Protein AF-A0A1J1LKZ1-F1 (afdb_monomer_lite)

Sequence (53 aa):
MSNELNVHPEAEPGDDDLLNLAAVQTLLNGGIVYAVPPDSVPDEARLAAVFRY

Organism: NCBI:txid671072

pLDDT: mean 91.22, std 9.11, range [42.0, 97.94]

Secondary structure (DSSP, 8-state):
-----PPPSS--TT---HHHHHHHHHHHTT-------GGGSGGG-S-------

Radius of gyration: 13.3 Å; chains: 1; bounding box: 32×30×30 Å

Foldseek 3Di:
DDPDDDDDPDDDPPDDDPVVVVQVVCVVVVHDDDDDDQVPAPPSDPDDDDDDD

Structure (mmCIF, N/CA/C/O backbone):
data_AF-A0A1J1LKZ1-F1
#
_entry.id   AF-A0A1J1LKZ1-F1
#
loop_
_atom_site.group_PDB
_atom_site.id
_atom_site.type_symbol
_atom_site.label_atom_id
_atom_site.label_alt_id
_atom_site.label_comp_id
_atom_site.label_asym_id
_atom_site.label_entity_id
_atom_site.label_seq_id
_atom_site.pdbx_PDB_ins_code
_atom_site.Cartn_x
_atom_site.Cartn_y
_atom_site.Cartn_z
_atom_site.occupancy
_atom_site.B_iso_or_equiv
_atom_site.auth_seq_id
_atom_site.auth_comp_id
_atom_site.auth_asym_id
_atom_site.auth_atom_id
_atom_site.pdbx_PDB_model_num
ATOM 1 N N . MET A 1 1 ? -5.873 22.670 7.872 1.00 42.00 1 MET A N 1
ATOM 2 C CA . MET A 1 1 ? -5.420 21.268 7.799 1.00 42.00 1 MET A CA 1
ATOM 3 C C . MET A 1 1 ? -4.281 21.234 6.794 1.00 42.00 1 MET A C 1
ATOM 5 O O . MET A 1 1 ? -4.551 21.361 5.607 1.00 42.00 1 MET A O 1
ATOM 9 N N . SER A 1 2 ? -3.030 21.231 7.248 1.00 59.44 2 SER A N 1
ATOM 10 C CA . SER A 1 2 ? -1.857 21.081 6.379 1.00 59.44 2 SER A CA 1
ATOM 11 C C . SER A 1 2 ? -1.647 19.592 6.105 1.00 59.44 2 SER A C 1
ATOM 13 O O . SER A 1 2 ? -1.608 18.801 7.041 1.00 59.44 2 SER A O 1
ATOM 15 N N . ASN A 1 3 ? -1.572 19.210 4.830 1.00 76.44 3 ASN A N 1
ATOM 16 C CA . ASN A 1 3 ? -1.250 17.844 4.415 1.00 76.44 3 ASN A CA 1
ATOM 17 C C . ASN A 1 3 ? 0.248 17.787 4.087 1.00 76.44 3 ASN A C 1
ATOM 19 O O . ASN A 1 3 ? 0.638 17.745 2.923 1.00 76.44 3 ASN A O 1
ATOM 23 N N . GLU A 1 4 ? 1.075 17.943 5.119 1.00 84.19 4 GLU A N 1
ATOM 24 C CA . GLU A 1 4 ? 2.531 18.017 5.004 1.00 84.19 4 GLU A CA 1
ATOM 25 C C . GLU A 1 4 ? 3.138 16.655 5.340 1.00 84.19 4 GLU A C 1
ATOM 27 O O . GLU A 1 4 ? 2.818 16.066 6.371 1.00 84.19 4 GLU A O 1
ATOM 32 N N . LEU A 1 5 ? 3.987 16.148 4.446 1.00 86.88 5 LEU A N 1
ATOM 33 C CA . LEU A 1 5 ? 4.728 14.906 4.628 1.00 86.88 5 LEU A CA 1
ATOM 34 C C . LEU A 1 5 ? 6.205 15.256 4.792 1.00 86.88 5 LEU A C 1
ATOM 36 O O . LEU A 1 5 ? 6.815 15.780 3.860 1.00 86.88 5 LEU A O 1
ATOM 40 N N . ASN A 1 6 ? 6.771 14.941 5.953 1.00 89.25 6 ASN A N 1
ATOM 41 C CA . ASN A 1 6 ? 8.208 15.022 6.172 1.00 89.25 6 ASN A CA 1
ATOM 42 C C . ASN A 1 6 ? 8.828 13.644 5.928 1.00 89.25 6 ASN A C 1
ATOM 44 O O . ASN A 1 6 ? 8.471 12.685 6.606 1.00 89.25 6 ASN A O 1
ATOM 48 N N . VAL A 1 7 ? 9.716 13.532 4.941 1.00 89.44 7 VAL A N 1
ATOM 49 C CA . VAL A 1 7 ? 10.378 12.264 4.608 1.00 89.44 7 VAL A CA 1
ATOM 50 C C . VAL A 1 7 ? 11.799 12.300 5.145 1.00 89.44 7 VAL A C 1
ATOM 52 O O . VAL A 1 7 ? 12.617 13.103 4.692 1.00 89.44 7 VAL A O 1
ATOM 55 N N . HIS A 1 8 ? 12.086 11.409 6.088 1.00 89.06 8 HIS A N 1
ATOM 56 C CA . HIS A 1 8 ? 13.407 11.260 6.678 1.00 89.06 8 HIS A CA 1
ATOM 57 C C . HIS A 1 8 ? 14.294 10.355 5.798 1.00 89.06 8 HIS A C 1
ATOM 59 O O . HIS A 1 8 ? 13.806 9.374 5.226 1.00 89.06 8 HIS A O 1
ATOM 65 N N . PRO A 1 9 ? 15.593 10.676 5.628 1.00 89.50 9 PRO A N 1
ATOM 66 C CA . PRO A 1 9 ? 16.517 9.848 4.847 1.00 89.50 9 PRO A CA 1
ATOM 67 C C . PRO A 1 9 ? 16.849 8.516 5.538 1.00 89.50 9 PRO A C 1
ATOM 69 O O . PRO A 1 9 ? 17.159 7.536 4.861 1.00 89.50 9 PRO A O 1
ATOM 72 N N . GLU A 1 10 ? 16.767 8.480 6.867 1.00 92.50 10 GLU A N 1
ATOM 73 C CA . GLU A 1 10 ? 16.906 7.294 7.710 1.00 92.50 10 GLU A CA 1
ATOM 74 C C . GLU A 1 10 ? 15.670 7.181 8.606 1.00 92.50 10 GLU A C 1
ATOM 76 O O . GLU A 1 10 ? 15.045 8.192 8.908 1.00 92.50 10 GLU A O 1
ATOM 81 N N . ALA A 1 11 ? 15.314 5.962 9.015 1.00 88.81 11 ALA A N 1
ATOM 82 C 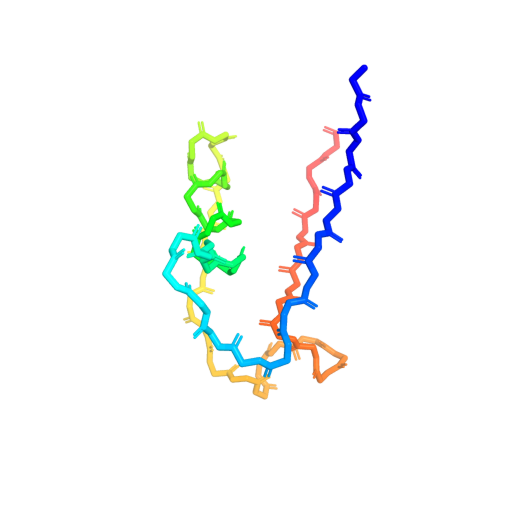CA . ALA A 1 11 ? 14.150 5.744 9.867 1.00 88.81 11 ALA A CA 1
ATOM 83 C C . ALA A 1 11 ? 14.388 6.290 11.283 1.00 88.81 11 ALA A C 1
ATOM 85 O O . ALA A 1 11 ? 15.336 5.883 11.962 1.00 88.81 11 ALA A O 1
ATOM 86 N N . GLU A 1 12 ? 13.490 7.154 11.745 1.00 93.62 12 GLU A N 1
ATOM 87 C CA . GLU A 1 12 ? 13.500 7.741 13.081 1.00 93.62 12 GLU A CA 1
ATOM 88 C C . GLU A 1 12 ? 12.382 7.157 13.971 1.00 93.62 12 GLU A C 1
ATOM 90 O O . GLU A 1 12 ? 11.356 6.667 13.486 1.00 93.62 12 GLU A O 1
ATOM 95 N N . PRO A 1 13 ? 12.540 7.173 15.309 1.00 92.44 13 PRO A N 1
ATOM 96 C CA . PRO A 1 13 ? 11.469 6.773 16.212 1.00 92.44 13 PRO A CA 1
ATOM 97 C C . PRO A 1 13 ? 10.221 7.644 16.030 1.00 92.44 13 PRO A C 1
ATOM 99 O O . PRO A 1 13 ? 10.253 8.846 16.277 1.00 92.44 13 PRO A O 1
ATOM 102 N N . GLY A 1 14 ? 9.103 7.007 15.683 1.00 89.31 14 GLY A N 1
ATOM 103 C CA . GLY A 1 14 ? 7.837 7.691 15.417 1.00 89.31 14 GLY A CA 1
ATOM 104 C C . GLY A 1 14 ? 7.517 7.852 13.932 1.00 89.31 14 GLY A C 1
ATOM 105 O O . GLY A 1 14 ? 6.405 8.276 13.629 1.00 89.31 14 GLY A O 1
ATOM 106 N N . ASP A 1 15 ? 8.429 7.471 13.034 1.00 92.38 15 ASP A N 1
ATOM 107 C CA . ASP A 1 15 ? 8.133 7.393 11.606 1.00 92.38 15 ASP A CA 1
ATOM 108 C C . ASP A 1 15 ? 7.098 6.303 11.309 1.00 92.38 15 ASP A C 1
ATOM 110 O O . ASP A 1 15 ? 7.175 5.176 11.811 1.00 92.38 15 ASP A O 1
ATOM 114 N N . ASP A 1 16 ? 6.157 6.636 10.429 1.00 90.75 16 ASP A N 1
ATOM 115 C CA . ASP A 1 16 ? 5.209 5.683 9.866 1.00 90.75 16 ASP A CA 1
ATOM 116 C C . ASP A 1 16 ? 5.757 5.072 8.568 1.00 90.75 16 ASP A C 1
ATOM 118 O O . ASP A 1 16 ? 6.259 5.766 7.679 1.00 90.75 16 ASP A O 1
ATOM 122 N N . ASP A 1 17 ? 5.576 3.762 8.398 1.00 91.19 17 ASP A N 1
ATOM 123 C CA . ASP A 1 17 ? 5.773 3.120 7.099 1.00 91.19 17 ASP A CA 1
ATOM 124 C C . ASP A 1 17 ? 4.62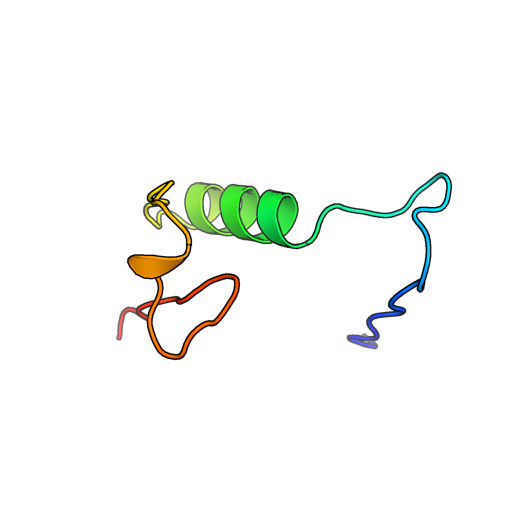0 3.516 6.163 1.00 91.19 17 ASP A C 1
ATOM 126 O O . ASP A 1 17 ? 3.478 3.076 6.324 1.00 91.19 17 ASP A O 1
ATOM 130 N N . LEU A 1 18 ? 4.924 4.347 5.164 1.00 91.25 18 LEU A N 1
ATOM 131 C CA . LEU A 1 18 ? 3.930 4.872 4.226 1.00 91.25 18 LEU A CA 1
ATOM 132 C C . LEU A 1 18 ? 3.247 3.785 3.385 1.00 91.25 18 LEU A C 1
ATOM 134 O O . LEU A 1 18 ? 2.076 3.942 3.033 1.00 91.25 18 LEU A O 1
ATOM 138 N N . LEU A 1 19 ? 3.936 2.686 3.060 1.00 93.31 19 LEU A N 1
ATOM 139 C CA . LEU A 1 19 ? 3.341 1.580 2.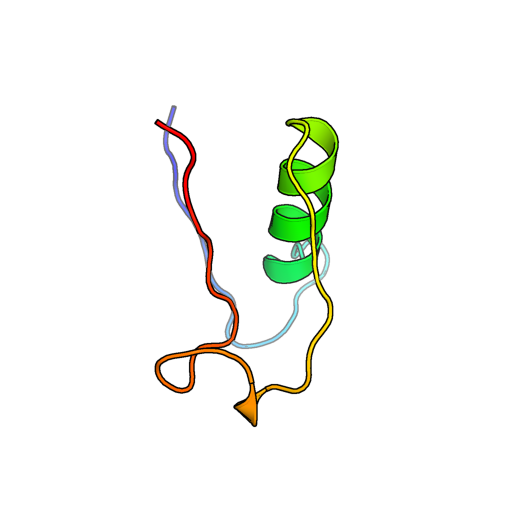304 1.00 93.31 19 LEU A CA 1
ATOM 140 C C . LEU A 1 19 ? 2.375 0.792 3.188 1.00 93.31 19 LEU A C 1
ATOM 142 O O . LEU A 1 19 ? 1.271 0.459 2.752 1.00 93.31 19 LEU A O 1
ATOM 146 N N . ASN A 1 20 ? 2.752 0.555 4.444 1.00 94.75 20 ASN A N 1
ATOM 147 C CA . ASN A 1 20 ? 1.874 -0.062 5.430 1.00 94.75 20 ASN A CA 1
ATOM 148 C C . ASN A 1 20 ? 0.651 0.822 5.718 1.00 94.75 20 ASN A C 1
ATOM 150 O O . ASN A 1 20 ? -0.480 0.336 5.708 1.00 94.75 20 ASN A O 1
ATOM 154 N N . LEU A 1 21 ? 0.855 2.129 5.900 1.00 94.44 21 LEU A N 1
ATOM 155 C CA . LEU A 1 21 ? -0.229 3.089 6.093 1.00 94.44 21 LEU A CA 1
ATOM 156 C C . LEU A 1 21 ? -1.197 3.070 4.901 1.00 94.44 21 LEU A C 1
ATOM 158 O O . LEU A 1 21 ? -2.407 2.961 5.099 1.00 94.44 21 LEU A O 1
ATOM 162 N N . ALA A 1 22 ? -0.684 3.106 3.667 1.00 95.25 22 ALA A N 1
ATOM 163 C CA . ALA A 1 22 ? -1.503 3.031 2.458 1.00 95.25 22 ALA A CA 1
ATOM 164 C C . ALA A 1 22 ? -2.283 1.708 2.356 1.00 95.25 22 ALA A C 1
ATOM 166 O O . ALA A 1 22 ? -3.465 1.718 2.000 1.00 95.25 22 ALA A O 1
ATOM 167 N N . ALA A 1 23 ? -1.664 0.576 2.704 1.00 97.12 23 ALA A N 1
ATOM 168 C CA . ALA A 1 23 ? -2.326 -0.724 2.726 1.00 97.12 23 ALA A CA 1
ATOM 169 C C . ALA A 1 23 ? -3.473 -0.762 3.751 1.00 97.12 23 ALA A C 1
ATOM 171 O O . ALA A 1 23 ? -4.599 -1.129 3.406 1.00 97.12 23 ALA A O 1
ATOM 172 N N . VAL A 1 24 ? -3.222 -0.312 4.986 1.00 97.12 24 VAL A N 1
ATOM 173 C CA . VAL A 1 24 ? -4.239 -0.235 6.047 1.00 97.12 24 VAL A CA 1
ATOM 174 C C . VAL A 1 24 ? -5.390 0.677 5.628 1.00 97.12 24 VAL A C 1
ATOM 176 O O . VAL A 1 24 ? -6.548 0.267 5.692 1.00 97.12 24 VAL A O 1
ATOM 179 N N . GLN A 1 25 ? -5.095 1.882 5.134 1.00 96.44 25 GLN A N 1
ATOM 180 C CA . GLN A 1 25 ? -6.126 2.818 4.682 1.00 96.44 25 GLN A CA 1
ATOM 181 C C . GLN A 1 25 ? -6.934 2.254 3.507 1.00 96.44 25 GLN A C 1
ATOM 183 O O . GLN A 1 25 ? -8.153 2.411 3.474 1.00 96.44 25 GLN A O 1
ATOM 188 N N . THR A 1 26 ? -6.302 1.538 2.574 1.00 97.31 26 THR A N 1
ATOM 189 C CA . THR A 1 26 ? -7.007 0.896 1.454 1.00 97.31 26 THR A CA 1
ATOM 190 C C . THR A 1 26 ? -8.014 -0.134 1.957 1.00 97.31 26 THR A C 1
ATOM 192 O O . THR A 1 26 ? -9.172 -0.106 1.541 1.00 97.31 26 THR A O 1
ATOM 195 N N . LEU A 1 27 ? -7.612 -1.002 2.890 1.00 97.56 27 LEU A N 1
ATOM 196 C CA . LEU A 1 27 ? -8.500 -2.008 3.479 1.00 97.56 27 LEU A CA 1
ATOM 197 C C . LEU A 1 27 ? -9.652 -1.364 4.263 1.00 97.56 27 LEU A C 1
ATOM 199 O O . LEU A 1 27 ? -10.806 -1.750 4.080 1.00 97.56 27 LEU A O 1
ATOM 203 N N . LEU A 1 28 ? -9.365 -0.346 5.082 1.00 97.94 28 LEU A N 1
ATOM 204 C CA . LEU A 1 28 ? -10.378 0.370 5.869 1.00 97.94 28 LEU A CA 1
ATOM 205 C C . LEU A 1 28 ? -11.431 1.063 4.994 1.00 97.94 28 LEU A C 1
ATOM 207 O O . LEU A 1 28 ? -12.590 1.159 5.388 1.00 97.94 28 LEU A O 1
ATOM 211 N N . ASN A 1 29 ? -11.049 1.500 3.794 1.00 96.56 29 ASN A N 1
ATOM 212 C CA . ASN A 1 29 ? -11.946 2.140 2.831 1.00 96.56 29 ASN A CA 1
ATOM 213 C C . ASN A 1 29 ? -12.548 1.142 1.812 1.00 96.56 29 ASN A C 1
ATOM 215 O O . ASN A 1 29 ? -13.071 1.534 0.763 1.00 96.56 29 ASN A O 1
ATOM 219 N N . GLY A 1 30 ? -12.485 -0.164 2.100 1.00 96.31 30 GLY A N 1
ATOM 220 C CA . GLY A 1 30 ? -13.101 -1.219 1.290 1.00 96.31 30 GLY A CA 1
ATOM 221 C C . GLY A 1 30 ? -12.443 -1.423 -0.077 1.00 96.31 30 GLY A C 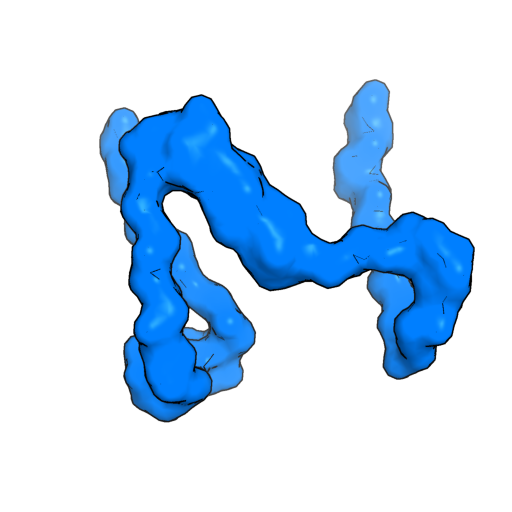1
ATOM 222 O O . GLY A 1 30 ? -13.121 -1.800 -1.037 1.00 96.31 30 GLY A O 1
ATOM 223 N N . GLY A 1 31 ? -11.158 -1.091 -0.193 1.00 97.12 31 GLY A N 1
ATOM 224 C CA . GLY A 1 31 ? -10.294 -1.481 -1.302 1.00 97.12 31 GLY A CA 1
ATOM 225 C C . GLY A 1 31 ? -9.667 -2.860 -1.078 1.00 97.12 31 GLY A C 1
ATOM 226 O O . GLY A 1 31 ? -9.909 -3.521 -0.069 1.00 97.12 31 GLY A O 1
ATOM 227 N N . ILE A 1 32 ? -8.849 -3.295 -2.035 1.00 97.25 32 ILE A N 1
ATOM 228 C CA . ILE A 1 32 ? -8.116 -4.564 -1.980 1.00 97.25 32 ILE A CA 1
ATOM 229 C C . ILE A 1 32 ? -6.629 -4.256 -2.133 1.00 97.25 32 ILE A C 1
ATOM 231 O O . ILE A 1 32 ? -6.251 -3.432 -2.964 1.00 97.25 32 ILE A O 1
ATOM 235 N N . VAL A 1 33 ? -5.797 -4.920 -1.333 1.00 97.06 33 VAL A N 1
ATOM 236 C CA . VAL A 1 33 ? -4.338 -4.793 -1.378 1.00 97.06 33 VAL A CA 1
ATOM 237 C C . VAL A 1 33 ? -3.747 -6.095 -1.902 1.00 97.06 33 VAL A C 1
ATOM 239 O O . VAL A 1 33 ? -4.094 -7.174 -1.423 1.00 97.06 33 VAL A O 1
ATOM 242 N N . TYR A 1 34 ? -2.832 -5.983 -2.861 1.00 95.69 34 TYR A N 1
ATOM 243 C CA . TYR A 1 34 ? -2.076 -7.106 -3.403 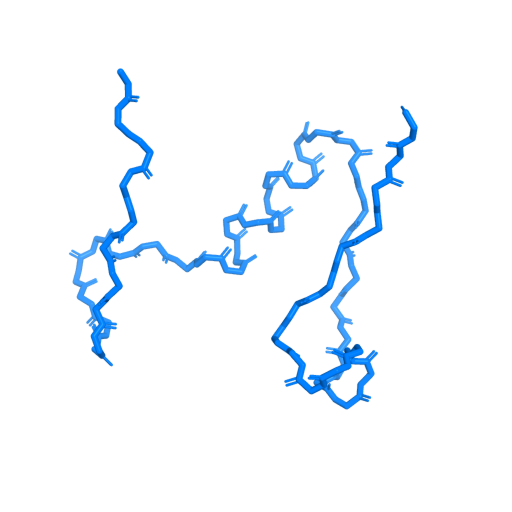1.00 95.69 34 TYR A CA 1
ATOM 244 C C . TYR A 1 34 ? -0.594 -6.902 -3.093 1.00 95.69 34 TYR A C 1
ATOM 246 O O . TYR A 1 34 ? 0.002 -5.929 -3.548 1.00 95.69 34 TYR A O 1
ATOM 254 N N . ALA A 1 35 ? 0.001 -7.815 -2.325 1.00 95.19 35 ALA A N 1
ATOM 255 C CA . ALA A 1 35 ? 1.448 -7.862 -2.149 1.00 95.19 35 ALA A CA 1
ATOM 256 C C . ALA A 1 35 ? 2.059 -8.604 -3.342 1.00 95.19 35 ALA A C 1
ATOM 258 O O . ALA A 1 35 ? 1.776 -9.786 -3.547 1.00 95.19 35 ALA A O 1
ATOM 259 N N . VAL A 1 36 ? 2.863 -7.903 -4.138 1.00 93.94 36 VAL A N 1
ATOM 260 C CA . VAL A 1 36 ? 3.478 -8.434 -5.360 1.00 93.94 36 VAL A CA 1
ATOM 261 C C . VAL A 1 36 ? 4.985 -8.167 -5.368 1.00 93.94 36 VAL A C 1
ATOM 263 O O . VAL A 1 36 ? 5.444 -7.243 -4.691 1.00 93.94 36 VAL A O 1
ATOM 266 N N . PRO A 1 37 ? 5.768 -8.958 -6.118 1.00 94.69 37 PRO A N 1
ATOM 267 C CA . PRO A 1 37 ? 7.162 -8.639 -6.403 1.00 94.69 37 PRO A CA 1
ATOM 268 C C . PRO A 1 37 ? 7.332 -7.232 -7.023 1.00 94.69 37 PRO A C 1
ATOM 270 O O . PRO A 1 37 ? 6.452 -6.802 -7.773 1.00 94.69 37 PRO A O 1
ATOM 273 N N . PRO A 1 38 ? 8.439 -6.507 -6.753 1.00 91.44 38 PRO A N 1
ATOM 274 C CA . PRO A 1 38 ? 8.633 -5.134 -7.242 1.00 91.44 38 PRO A CA 1
ATOM 275 C C . PRO A 1 38 ? 8.590 -4.980 -8.768 1.00 91.44 38 PRO A C 1
ATOM 277 O O . PRO A 1 38 ? 8.091 -3.982 -9.268 1.00 91.44 38 PRO A O 1
ATOM 280 N N . ASP A 1 39 ? 9.060 -5.981 -9.510 1.00 94.31 39 ASP A N 1
ATOM 281 C CA . ASP A 1 39 ? 9.028 -6.041 -10.978 1.00 94.31 39 ASP A CA 1
ATOM 282 C C . ASP A 1 39 ? 7.612 -6.205 -11.554 1.00 94.31 39 ASP A C 1
AT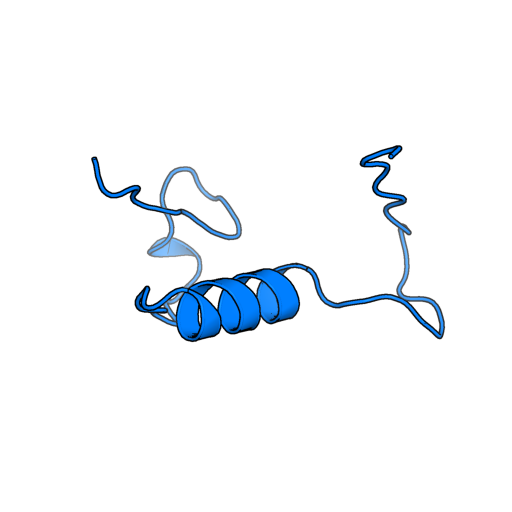OM 284 O O . ASP A 1 39 ? 7.390 -5.996 -12.744 1.00 94.31 39 ASP A O 1
ATOM 288 N N . SER A 1 40 ? 6.642 -6.562 -10.709 1.00 94.56 40 SER A N 1
ATOM 289 C CA . SER A 1 40 ? 5.224 -6.612 -11.068 1.00 94.56 40 SER A CA 1
ATOM 290 C C . SER A 1 40 ? 4.502 -5.280 -10.834 1.00 94.56 40 SER A C 1
ATOM 292 O O . SER A 1 40 ? 3.346 -5.142 -11.240 1.00 94.56 40 SER A O 1
ATOM 294 N N . VAL A 1 41 ? 5.139 -4.307 -10.170 1.00 95.50 41 VAL A N 1
ATOM 295 C CA . VAL A 1 41 ? 4.580 -2.963 -9.993 1.00 95.50 41 VAL A CA 1
ATOM 296 C C . VAL A 1 41 ? 4.895 -2.128 -11.243 1.00 95.50 41 VAL A C 1
ATOM 298 O O . VAL A 1 41 ? 6.049 -2.087 -11.669 1.00 95.50 41 VAL A O 1
ATOM 301 N N . PRO A 1 42 ? 3.898 -1.460 -11.855 1.00 93.94 42 PRO A N 1
ATOM 302 C CA . PRO A 1 42 ? 4.128 -0.598 -13.012 1.00 93.94 42 PRO A CA 1
ATOM 303 C C . PRO A 1 42 ? 5.163 0.507 -12.755 1.00 93.94 42 PRO A C 1
ATOM 305 O O . PRO A 1 42 ? 5.335 0.961 -11.623 1.00 93.94 42 PRO A O 1
ATOM 308 N N . ASP A 1 43 ? 5.804 0.967 -13.831 1.00 93.19 43 ASP A N 1
ATOM 309 C CA . ASP A 1 43 ? 6.711 2.125 -13.858 1.00 93.19 43 ASP A CA 1
ATOM 310 C C . ASP A 1 43 ? 7.904 2.056 -12.887 1.00 93.19 43 ASP A C 1
ATOM 312 O O . ASP A 1 43 ? 8.408 3.089 -12.450 1.00 93.19 43 ASP A O 1
ATOM 316 N N . GLU A 1 44 ? 8.350 0.846 -12.522 1.00 89.81 44 GLU A N 1
ATOM 317 C CA . GLU A 1 44 ? 9.424 0.627 -11.534 1.00 89.81 44 GLU A CA 1
ATOM 318 C C . GLU A 1 44 ? 9.135 1.306 -10.173 1.00 89.81 44 GLU A C 1
ATOM 320 O O . GLU A 1 44 ? 10.035 1.573 -9.371 1.00 89.81 44 GLU A O 1
ATOM 325 N N . ALA A 1 45 ? 7.860 1.600 -9.898 1.00 92.75 45 ALA A N 1
ATOM 326 C CA . ALA A 1 45 ? 7.427 2.260 -8.681 1.00 92.75 45 ALA A CA 1
ATOM 327 C C . ALA A 1 45 ? 7.376 1.283 -7.496 1.00 92.75 45 ALA A C 1
ATOM 329 O O . ALA A 1 45 ? 7.331 0.064 -7.639 1.00 92.75 45 ALA A O 1
ATOM 330 N N . ARG A 1 46 ? 7.320 1.831 -6.276 1.00 92.00 46 ARG A N 1
ATOM 331 C CA . ARG A 1 46 ? 7.140 1.027 -5.050 1.00 92.00 46 ARG A CA 1
ATOM 332 C C . ARG A 1 46 ? 5.692 0.575 -4.825 1.00 92.00 46 ARG A C 1
ATOM 334 O O . ARG A 1 46 ? 5.459 -0.337 -4.041 1.00 92.00 46 ARG A O 1
ATOM 341 N N . LEU A 1 47 ? 4.727 1.249 -5.454 1.00 94.62 47 LEU A N 1
ATOM 342 C CA . LEU A 1 47 ? 3.288 1.039 -5.287 1.00 94.62 47 LEU A CA 1
ATOM 343 C C . LEU A 1 47 ? 2.544 1.604 -6.503 1.00 94.62 47 LEU A C 1
ATOM 345 O O . LEU A 1 47 ? 2.927 2.649 -7.025 1.00 94.62 47 LEU A O 1
ATOM 349 N N . ALA A 1 48 ? 1.436 0.971 -6.885 1.00 95.56 48 ALA A N 1
ATOM 350 C CA . ALA A 1 48 ? 0.458 1.526 -7.815 1.00 95.56 48 ALA A CA 1
ATOM 351 C C . ALA A 1 48 ? -0.961 1.369 -7.249 1.00 95.56 48 ALA A C 1
ATOM 353 O O . ALA A 1 48 ? -1.232 0.444 -6.481 1.00 95.56 48 ALA A O 1
ATOM 354 N N . ALA A 1 49 ? -1.869 2.267 -7.634 1.00 95.44 49 ALA A N 1
ATOM 355 C CA . ALA A 1 49 ? -3.266 2.241 -7.212 1.00 95.44 49 ALA A CA 1
ATOM 356 C C . ALA A 1 49 ? -4.202 2.404 -8.413 1.00 95.44 49 ALA A C 1
ATOM 358 O O . ALA A 1 49 ? -3.990 3.259 -9.271 1.00 95.44 49 ALA A O 1
ATOM 359 N N . VAL A 1 50 ? -5.265 1.599 -8.444 1.00 93.56 50 VAL A N 1
ATOM 360 C CA . VAL A 1 50 ? -6.360 1.727 -9.411 1.00 93.56 50 VAL A CA 1
ATOM 361 C C . VAL A 1 50 ? -7.566 2.303 -8.681 1.00 93.56 50 VAL A C 1
ATOM 363 O O . VAL A 1 50 ? -8.070 1.701 -7.732 1.00 93.56 50 VAL A O 1
ATOM 366 N N . PHE A 1 51 ? -8.025 3.475 -9.113 1.00 92.44 51 PHE A N 1
ATOM 367 C CA . PHE A 1 51 ? -9.157 4.158 -8.493 1.00 92.44 51 PHE A CA 1
ATOM 368 C C . PHE A 1 51 ? -10.492 3.673 -9.063 1.00 92.44 51 PHE A C 1
ATOM 370 O O . PHE A 1 51 ? -10.617 3.354 -10.246 1.00 92.44 51 PHE A O 1
ATOM 377 N N . ARG A 1 52 ? -11.495 3.628 -8.184 1.00 87.75 52 ARG A N 1
ATOM 378 C CA . ARG A 1 52 ? -12.905 3.438 -8.541 1.00 87.75 52 ARG A CA 1
ATOM 379 C C . ARG A 1 52 ? -13.495 4.803 -8.936 1.00 87.75 52 ARG A C 1
ATOM 381 O O . ARG A 1 52 ? -12.955 5.826 -8.521 1.00 87.75 52 ARG A O 1
ATOM 388 N N . TYR A 1 53 ? -14.545 4.793 -9.754 1.00 84.31 53 TYR A N 1
ATOM 389 C CA . TYR A 1 53 ? -15.239 5.990 -10.251 1.00 84.31 53 TYR A CA 1
ATOM 390 C C . TYR A 1 53 ? -16.007 6.750 -9.164 1.00 84.31 53 TYR A C 1
ATOM 392 O O . TYR A 1 53 ? -16.372 6.121 -8.143 1.00 84.31 53 TYR A O 1
#